Protein AF-A0A162CKI6-F1 (afdb_monomer_lite)

Secondary structure (DSSP, 8-state):
----S-HHHHHHHHHHHHHHHHHHHHHHHHHHTT-GGGTTS-HHHHHHHHHHHHHHHHHHHHHHHHHHSS----

Sequence (74 aa):
MRFDFTKEEFNELVAAAKEAGIRWKKARTLWKVGHHAYLKHNEQELEENIERYKQTEKMLIDRYKTVTGNDWHR

pLDDT: mean 89.92, std 8.69, range [52.03, 96.94]

Radius of gyration: 15.52 Å; chains: 1; bounding box: 36×18×37 Å

Structure (mmCIF, N/CA/C/O backbone):
data_AF-A0A162CKI6-F1
#
_entry.id   AF-A0A162CKI6-F1
#
loop_
_atom_site.group_PDB
_atom_site.id
_atom_site.type_symbol
_atom_site.label_atom_id
_atom_site.label_alt_id
_atom_site.label_comp_id
_atom_site.label_asym_id
_atom_site.label_entity_id
_atom_site.label_seq_id
_atom_site.pdbx_PDB_ins_code
_atom_site.Cartn_x
_atom_site.Cartn_y
_atom_site.Cartn_z
_atom_site.occupancy
_ato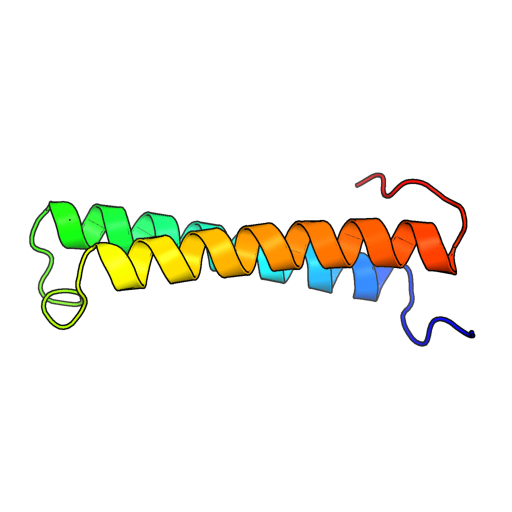m_site.B_iso_or_equiv
_atom_site.auth_seq_id
_atom_site.auth_comp_id
_atom_site.auth_asym_id
_atom_site.auth_atom_id
_atom_site.pdbx_PDB_model_num
ATOM 1 N N . MET A 1 1 ? 19.835 -3.614 -17.190 1.00 52.03 1 MET A N 1
ATOM 2 C CA . MET A 1 1 ? 18.682 -4.268 -16.534 1.00 52.03 1 MET A CA 1
ATOM 3 C C . MET A 1 1 ? 17.502 -4.088 -17.478 1.00 52.03 1 MET A C 1
ATOM 5 O O . MET A 1 1 ? 17.189 -2.942 -17.766 1.00 52.03 1 MET A O 1
ATOM 9 N N . ARG A 1 2 ? 16.947 -5.156 -18.069 1.00 56.12 2 ARG A N 1
ATOM 10 C CA . ARG A 1 2 ? 15.702 -5.034 -18.849 1.00 56.12 2 ARG A CA 1
ATOM 11 C C . ARG A 1 2 ? 14.562 -4.836 -17.852 1.00 56.12 2 ARG A C 1
ATOM 13 O O . ARG A 1 2 ? 14.558 -5.475 -16.806 1.00 56.12 2 ARG A O 1
ATOM 20 N N . PHE A 1 3 ? 13.685 -3.879 -18.122 1.00 66.19 3 PHE A N 1
ATOM 21 C CA . PHE A 1 3 ? 12.440 -3.755 -17.380 1.00 66.19 3 PHE A CA 1
ATOM 22 C C . PHE A 1 3 ? 11.488 -4.796 -17.941 1.00 66.19 3 PHE A C 1
ATOM 24 O O . PHE A 1 3 ? 11.211 -4.764 -19.136 1.00 66.19 3 PHE A O 1
ATOM 31 N N . ASP A 1 4 ? 11.038 -5.721 -17.102 1.00 72.94 4 ASP A N 1
ATOM 32 C CA . ASP A 1 4 ? 10.149 -6.800 -17.542 1.00 72.94 4 ASP A CA 1
ATOM 33 C C . ASP A 1 4 ? 8.683 -6.350 -17.652 1.00 72.94 4 ASP A C 1
ATOM 35 O O . ASP A 1 4 ? 7.850 -7.114 -18.122 1.00 72.94 4 ASP A O 1
ATOM 39 N N . PHE A 1 5 ? 8.377 -5.111 -17.253 1.00 79.12 5 PHE A N 1
ATOM 40 C CA . PHE A 1 5 ? 7.038 -4.531 -17.317 1.00 79.12 5 PHE A CA 1
ATOM 41 C C . PHE A 1 5 ? 6.929 -3.499 -18.438 1.00 79.12 5 PHE A C 1
ATOM 43 O O . PHE A 1 5 ? 7.810 -2.653 -18.627 1.00 79.12 5 PHE A O 1
ATOM 50 N N . THR A 1 6 ? 5.802 -3.529 -19.139 1.00 85.88 6 THR A N 1
ATOM 51 C CA . THR A 1 6 ? 5.328 -2.444 -20.000 1.00 85.88 6 THR A CA 1
ATOM 52 C C . THR A 1 6 ? 5.005 -1.192 -19.176 1.00 85.88 6 THR A C 1
ATOM 54 O O . THR A 1 6 ? 4.886 -1.230 -17.947 1.00 85.88 6 THR A O 1
ATOM 57 N N . LYS A 1 7 ? 4.856 -0.042 -19.847 1.00 84.88 7 LYS A N 1
ATOM 58 C CA . LYS A 1 7 ? 4.451 1.206 -19.180 1.00 84.88 7 LYS A CA 1
ATOM 59 C C . LYS A 1 7 ? 3.058 1.060 -18.557 1.00 84.88 7 LYS A C 1
ATOM 61 O O . LYS A 1 7 ? 2.811 1.588 -17.476 1.00 84.88 7 LYS A O 1
ATOM 66 N N . GLU A 1 8 ? 2.171 0.340 -19.231 1.00 88.50 8 GLU A N 1
ATOM 67 C CA . GLU A 1 8 ? 0.803 0.047 -18.817 1.00 88.50 8 GLU A CA 1
ATOM 68 C C . GLU A 1 8 ? 0.784 -0.780 -17.528 1.00 88.50 8 GLU A C 1
ATOM 70 O O . GLU A 1 8 ? 0.207 -0.336 -16.537 1.00 88.50 8 GLU A O 1
ATOM 75 N N . GLU A 1 9 ? 1.506 -1.902 -17.489 1.00 89.06 9 GLU A N 1
ATOM 76 C CA . GLU A 1 9 ? 1.640 -2.722 -16.275 1.00 89.06 9 GLU A CA 1
ATOM 77 C C . GLU A 1 9 ? 2.262 -1.919 -15.125 1.00 89.06 9 GLU A C 1
ATOM 79 O O . GLU A 1 9 ? 1.861 -2.042 -13.967 1.00 89.06 9 GLU A O 1
ATOM 84 N N . PHE A 1 10 ? 3.207 -1.025 -15.428 1.00 89.88 10 PHE A N 1
ATOM 85 C CA . PHE A 1 10 ? 3.782 -0.150 -14.414 1.00 89.88 10 PHE A CA 1
ATOM 86 C C . PHE A 1 10 ? 2.766 0.840 -13.830 1.00 89.88 10 PHE A C 1
ATOM 88 O O . PHE A 1 10 ? 2.716 1.058 -12.616 1.00 89.88 10 PHE A O 1
ATOM 95 N N . ASN A 1 11 ? 1.932 1.430 -14.686 1.00 90.75 11 ASN A N 1
ATOM 96 C CA . ASN A 1 11 ? 0.856 2.318 -14.261 1.00 90.75 11 ASN A CA 1
ATOM 97 C C . ASN A 1 11 ? -0.160 1.590 -13.376 1.00 90.75 11 ASN A C 1
ATOM 99 O O . ASN A 1 11 ? -0.623 2.167 -12.390 1.00 90.75 11 ASN A O 1
ATOM 103 N N . GLU A 1 12 ? -0.471 0.331 -13.688 1.00 93.00 12 GLU A N 1
ATOM 104 C CA . GLU A 1 12 ? -1.335 -0.514 -12.862 1.00 93.00 12 GLU A CA 1
ATOM 105 C C . GLU A 1 12 ? -0.723 -0.779 -11.482 1.00 93.00 12 GLU A C 1
ATOM 107 O O . GLU A 1 12 ? -1.415 -0.636 -10.472 1.00 93.00 12 GLU A O 1
ATOM 112 N N . LEU A 1 13 ? 0.582 -1.065 -11.404 1.00 92.31 13 LEU A N 1
ATOM 113 C CA . LEU A 1 13 ? 1.284 -1.261 -10.130 1.00 92.31 13 LEU A CA 1
ATOM 114 C C . LEU A 1 13 ? 1.244 -0.005 -9.248 1.00 92.31 13 LEU A C 1
ATOM 116 O O . LEU A 1 13 ? 0.926 -0.086 -8.057 1.00 92.31 13 LEU A O 1
ATOM 120 N N . VAL A 1 14 ? 1.534 1.167 -9.824 1.00 92.88 14 VAL A N 1
ATOM 121 C CA . VAL A 1 14 ? 1.486 2.445 -9.093 1.00 92.88 14 VAL A CA 1
ATOM 122 C C . VAL A 1 14 ? 0.056 2.754 -8.639 1.00 92.88 14 VAL A C 1
ATOM 124 O O . VAL A 1 14 ? -0.162 3.151 -7.490 1.00 92.88 14 VAL A O 1
ATOM 127 N N . ALA A 1 15 ? -0.939 2.529 -9.503 1.00 94.06 15 ALA A N 1
ATOM 128 C CA . ALA A 1 15 ? -2.345 2.719 -9.162 1.00 94.06 15 ALA A CA 1
ATOM 129 C C . ALA A 1 15 ? -2.792 1.787 -8.024 1.00 94.06 15 ALA A C 1
ATOM 131 O O . ALA A 1 15 ? -3.422 2.254 -7.074 1.00 94.06 15 ALA A O 1
ATOM 132 N N . ALA A 1 16 ? -2.410 0.510 -8.066 1.00 95.75 16 ALA A N 1
ATOM 133 C CA . ALA A 1 16 ? -2.733 -0.468 -7.033 1.00 95.75 16 ALA A CA 1
ATOM 134 C C . ALA A 1 16 ? -2.119 -0.102 -5.670 1.00 95.75 16 ALA A C 1
ATOM 136 O O . ALA A 1 16 ? -2.810 -0.164 -4.649 1.00 95.75 16 ALA A O 1
ATOM 137 N N . ALA A 1 17 ? -0.856 0.342 -5.639 1.00 94.69 17 ALA A N 1
ATOM 138 C CA . ALA A 1 17 ? -0.207 0.806 -4.409 1.00 94.69 17 ALA A CA 1
ATOM 139 C C . ALA A 1 17 ? -0.950 2.009 -3.801 1.00 94.69 17 ALA A C 1
ATOM 141 O O . ALA A 1 17 ? -1.251 2.028 -2.602 1.00 94.69 17 ALA A O 1
ATOM 142 N N . LYS A 1 18 ? -1.327 2.979 -4.641 1.00 94.94 18 LYS A N 1
ATOM 143 C CA . LYS A 1 18 ? -2.115 4.143 -4.225 1.00 94.94 18 LYS A CA 1
ATOM 144 C C . LYS A 1 18 ? -3.495 3.747 -3.695 1.00 94.94 18 LYS A C 1
ATOM 146 O O . LYS A 1 18 ? -3.907 4.226 -2.636 1.00 94.94 18 LYS A O 1
ATOM 151 N N . GLU A 1 19 ? -4.210 2.868 -4.395 1.00 96.19 19 GLU A N 1
ATOM 152 C CA . GLU A 1 19 ? -5.516 2.364 -3.958 1.00 96.19 19 GLU A CA 1
ATOM 153 C C . GLU A 1 19 ? -5.438 1.639 -2.615 1.00 96.19 19 GLU A C 1
ATOM 155 O O . GLU A 1 19 ? -6.271 1.879 -1.739 1.00 96.19 19 GLU A O 1
ATOM 160 N N . ALA A 1 20 ? -4.427 0.791 -2.422 1.00 95.25 20 ALA A N 1
ATOM 161 C CA . ALA A 1 20 ? -4.203 0.107 -1.156 1.00 95.25 20 ALA A CA 1
ATOM 162 C C . ALA A 1 20 ? -3.979 1.111 -0.013 1.00 95.25 20 ALA A C 1
ATOM 164 O O . ALA A 1 20 ? -4.634 1.013 1.027 1.00 95.25 20 ALA A O 1
ATOM 165 N N . GLY A 1 21 ? -3.156 2.144 -0.229 1.00 94.94 21 GLY A N 1
ATOM 166 C CA . GLY A 1 21 ? -2.976 3.233 0.735 1.00 94.94 21 GLY A CA 1
ATOM 167 C C . GLY A 1 21 ? -4.283 3.964 1.078 1.00 94.94 21 GLY A C 1
ATOM 168 O O . GLY A 1 21 ? -4.544 4.261 2.245 1.00 94.94 21 GLY A O 1
ATOM 169 N N . ILE A 1 22 ? -5.155 4.215 0.093 1.00 95.44 22 ILE A N 1
ATOM 170 C CA . ILE A 1 22 ? -6.481 4.823 0.319 1.00 95.44 22 ILE A CA 1
ATOM 171 C C . ILE A 1 22 ? -7.383 3.900 1.152 1.00 95.44 22 ILE A C 1
ATOM 173 O O . ILE A 1 22 ? -8.065 4.373 2.066 1.00 95.44 22 ILE A O 1
ATOM 177 N N . ARG A 1 23 ? -7.381 2.589 0.881 1.00 95.31 23 ARG A N 1
ATOM 178 C CA . ARG A 1 23 ? -8.175 1.611 1.645 1.00 95.31 23 ARG A CA 1
ATOM 179 C C . ARG A 1 23 ? -7.766 1.590 3.118 1.00 95.31 23 ARG A C 1
ATOM 181 O O . ARG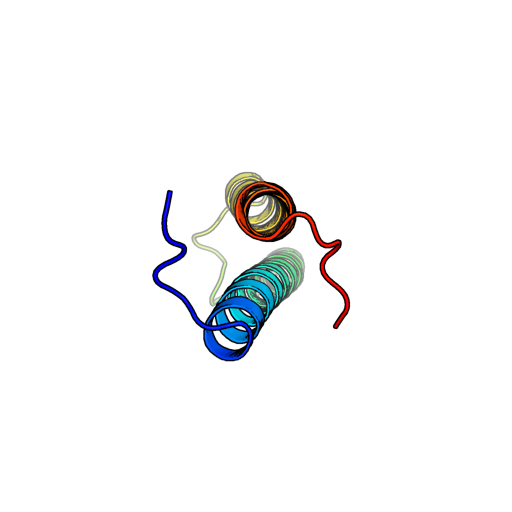 A 1 23 ? -8.645 1.607 3.978 1.00 95.31 23 ARG A O 1
ATOM 188 N N . TRP A 1 24 ? -6.469 1.654 3.418 1.00 95.00 24 TRP A N 1
ATOM 189 C CA . TRP A 1 24 ? -5.987 1.731 4.802 1.00 95.00 24 TRP A CA 1
ATOM 190 C C . TRP A 1 24 ? -6.302 3.067 5.480 1.00 95.00 24 TRP A C 1
ATOM 192 O O . TRP A 1 24 ? -6.692 3.077 6.646 1.00 95.00 24 TRP A O 1
ATOM 202 N N . LYS A 1 25 ? -6.271 4.190 4.749 1.00 95.06 25 LYS A N 1
ATOM 203 C CA . LYS A 1 25 ? -6.776 5.476 5.271 1.00 95.06 25 LYS A CA 1
ATOM 204 C C . LYS A 1 25 ? -8.254 5.388 5.654 1.00 95.06 25 LYS A C 1
ATOM 206 O O . LYS A 1 25 ? -8.636 5.858 6.723 1.00 95.06 25 LYS A O 1
ATOM 211 N N . LYS A 1 26 ? -9.079 4.745 4.818 1.00 94.50 26 LYS A N 1
ATOM 212 C CA . LYS A 1 26 ? -10.497 4.497 5.119 1.00 94.50 26 LYS A CA 1
ATOM 213 C C . LYS A 1 26 ? -10.658 3.595 6.345 1.00 94.50 26 LYS A C 1
ATOM 215 O O . LYS A 1 26 ? -11.473 3.911 7.208 1.00 94.50 26 LYS A O 1
ATOM 220 N N . ALA A 1 27 ? -9.869 2.526 6.450 1.00 93.69 27 ALA A N 1
ATOM 221 C CA . ALA A 1 27 ? -9.854 1.650 7.621 1.00 93.69 27 ALA A CA 1
ATOM 222 C C . ALA A 1 27 ? -9.525 2.424 8.908 1.00 93.69 27 ALA A C 1
ATOM 224 O O . ALA A 1 27 ? -10.255 2.303 9.887 1.00 93.69 27 ALA A O 1
ATOM 225 N N . ARG A 1 28 ? -8.512 3.304 8.884 1.00 95.19 28 ARG A N 1
ATOM 226 C CA . ARG A 1 28 ? -8.173 4.196 10.007 1.00 95.19 28 ARG A CA 1
ATOM 227 C C . ARG A 1 28 ? -9.328 5.116 10.390 1.00 95.19 28 ARG A C 1
ATOM 229 O O . ARG A 1 28 ? -9.630 5.250 11.570 1.00 95.19 28 ARG A O 1
ATOM 236 N N . THR A 1 29 ? -10.004 5.729 9.419 1.00 94.56 29 THR A N 1
ATOM 237 C CA . THR A 1 29 ? -11.186 6.563 9.696 1.00 94.56 29 THR A CA 1
ATOM 238 C C . THR A 1 29 ? -12.312 5.75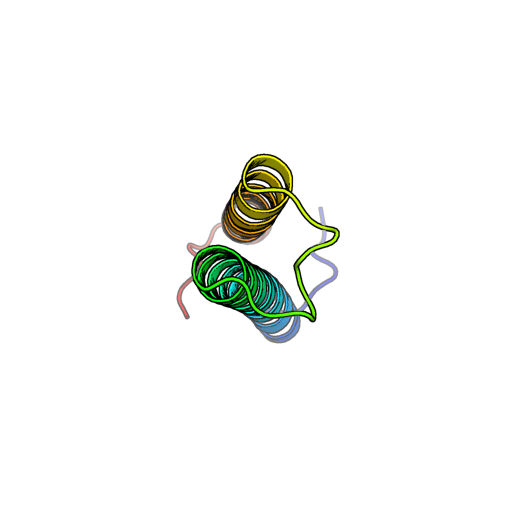6 10.343 1.00 94.56 29 THR A C 1
ATOM 240 O O . THR A 1 29 ? -12.908 6.217 11.312 1.00 94.56 29 THR A O 1
ATOM 243 N N . LEU A 1 30 ? -12.581 4.545 9.848 1.00 93.88 30 LEU A N 1
ATOM 244 C CA . LEU A 1 30 ? -13.609 3.661 10.402 1.00 93.88 30 LEU A CA 1
ATOM 245 C C . LEU A 1 30 ? -13.243 3.156 11.805 1.00 93.88 30 LEU A C 1
ATOM 247 O O . LEU A 1 30 ? -14.107 3.073 12.674 1.00 93.88 30 LEU A O 1
ATOM 251 N N . TRP A 1 31 ? -11.965 2.882 12.054 1.00 94.81 31 TRP A N 1
ATOM 252 C CA . TRP A 1 31 ? -11.453 2.556 13.381 1.00 94.81 31 TRP A CA 1
ATOM 253 C C . TRP A 1 31 ? -11.672 3.704 14.377 1.00 94.81 31 TRP A C 1
ATOM 255 O O . TRP A 1 31 ? -12.201 3.469 15.460 1.00 94.81 31 TRP A O 1
ATOM 265 N N . LYS A 1 32 ? -11.375 4.956 13.990 1.00 92.94 32 LYS A N 1
ATOM 266 C CA . LYS A 1 32 ? -11.551 6.143 14.857 1.00 92.94 32 LYS A CA 1
ATOM 267 C C . LYS A 1 32 ? -12.995 6.377 15.301 1.00 92.94 32 LYS A C 1
ATOM 269 O O . LYS A 1 32 ? -13.211 6.948 16.363 1.00 92.94 32 LYS A O 1
ATOM 274 N N . VAL A 1 33 ? -13.975 5.938 14.510 1.00 94.56 33 VAL A N 1
ATOM 275 C CA . VAL A 1 33 ? -15.405 6.018 14.861 1.00 94.56 33 VAL A CA 1
ATOM 276 C C . VAL A 1 33 ? -15.931 4.744 15.537 1.00 94.56 33 VAL A C 1
ATOM 278 O O . VAL A 1 33 ? -17.137 4.592 15.700 1.00 94.56 33 VAL A O 1
ATOM 281 N N . GLY A 1 34 ? -15.050 3.812 15.918 1.00 91.38 34 GLY A N 1
ATOM 282 C CA . GLY A 1 34 ? -15.418 2.589 16.636 1.00 91.38 34 GLY A CA 1
ATOM 283 C C . GLY A 1 34 ? -16.129 1.538 15.779 1.00 91.38 34 GLY A C 1
ATOM 284 O O . GLY A 1 34 ? -16.904 0.737 16.299 1.00 91.38 34 GLY A O 1
ATOM 285 N N . HIS A 1 35 ? -15.907 1.519 14.460 1.00 93.75 35 HIS A N 1
ATOM 286 C CA . HIS A 1 35 ? -16.583 0.571 13.577 1.00 93.75 35 HIS A CA 1
ATOM 287 C C . HIS A 1 35 ? -16.159 -0.881 13.872 1.00 93.75 35 HIS A C 1
ATOM 289 O O . HIS A 1 35 ? -14.978 -1.224 13.789 1.00 93.75 35 HIS A O 1
ATOM 295 N N . HIS A 1 36 ? -17.137 -1.760 14.126 1.00 89.81 36 HIS A N 1
ATOM 296 C CA . HIS A 1 36 ? -16.944 -3.154 14.568 1.00 89.81 36 HIS A CA 1
ATOM 297 C C . HIS A 1 36 ? -15.939 -3.965 13.728 1.00 89.81 36 HIS A C 1
ATOM 299 O O . HIS A 1 36 ? -15.161 -4.746 14.273 1.00 89.81 36 HIS A O 1
ATOM 305 N N . ALA A 1 37 ? -15.909 -3.749 12.409 1.00 87.94 37 ALA A N 1
ATOM 306 C CA . ALA A 1 37 ? -14.984 -4.428 11.497 1.00 87.94 37 ALA A CA 1
ATOM 307 C C . ALA A 1 37 ? -13.493 -4.205 11.825 1.00 87.94 37 ALA A C 1
ATOM 309 O O . ALA A 1 37 ? -12.672 -5.053 11.479 1.00 87.94 37 ALA A O 1
ATOM 310 N N . TYR A 1 38 ? -13.147 -3.103 12.503 1.00 88.75 38 TYR A N 1
ATOM 311 C CA . TYR A 1 38 ? -11.761 -2.695 12.735 1.00 88.75 38 TYR A CA 1
ATOM 312 C C . TYR A 1 38 ? -11.329 -2.729 14.201 1.00 88.75 38 TYR A C 1
ATOM 314 O O . TYR A 1 38 ? -10.172 -2.450 14.478 1.00 88.75 38 TYR A O 1
ATOM 322 N N . LEU A 1 39 ? -12.190 -3.139 15.137 1.00 85.50 39 LEU A N 1
ATOM 323 C CA . LEU A 1 39 ? -11.881 -3.147 16.581 1.00 85.50 39 LEU A CA 1
ATOM 324 C C . LEU A 1 39 ? -10.685 -4.032 16.977 1.00 85.50 39 LEU A C 1
ATOM 326 O O . LEU A 1 39 ? -10.136 -3.881 18.060 1.00 85.50 39 LEU A O 1
ATOM 330 N N . LYS A 1 40 ? -10.300 -4.962 16.100 1.00 88.81 40 LYS A N 1
ATOM 331 C CA . LYS A 1 40 ? -9.153 -5.870 16.256 1.00 88.81 40 LYS A CA 1
ATOM 332 C C . LYS A 1 40 ? -7.820 -5.268 15.793 1.00 88.81 40 LYS A C 1
ATOM 334 O O . LYS A 1 40 ? -6.782 -5.853 16.071 1.00 88.81 40 LYS A O 1
ATOM 339 N N . HIS A 1 41 ? -7.852 -4.123 15.114 1.00 90.75 41 HIS A N 1
ATOM 340 C CA . HIS A 1 41 ? -6.661 -3.355 14.758 1.00 90.75 41 HIS A CA 1
ATOM 341 C C . HIS A 1 41 ? -6.372 -2.286 15.814 1.00 90.75 41 HIS A C 1
ATOM 343 O O . HIS A 1 41 ? -7.253 -1.884 16.579 1.00 90.75 41 HIS A O 1
ATOM 349 N N . ASN A 1 42 ? -5.145 -1.773 15.808 1.00 92.69 42 ASN A N 1
ATOM 350 C CA . ASN A 1 42 ? -4.759 -0.589 16.575 1.00 92.69 42 ASN A CA 1
ATOM 351 C C . ASN A 1 42 ? -4.331 0.561 15.644 1.00 92.69 42 ASN A C 1
ATOM 353 O O . ASN A 1 42 ? -4.063 0.351 14.461 1.00 92.69 42 ASN A O 1
ATOM 357 N N . GLU A 1 43 ? -4.285 1.789 16.172 1.00 91.88 43 GLU A N 1
ATOM 358 C CA . GLU A 1 43 ? -3.963 2.980 15.369 1.00 91.88 43 GLU A CA 1
ATOM 359 C C . GLU A 1 43 ? -2.578 2.899 14.723 1.00 91.88 43 GLU A C 1
ATOM 361 O O . GLU A 1 43 ? -2.428 3.275 13.561 1.00 91.88 43 GLU A O 1
ATOM 366 N N . GLN A 1 44 ? -1.589 2.377 15.452 1.00 94.69 44 GLN A N 1
ATOM 367 C CA . GLN A 1 44 ? -0.214 2.272 14.975 1.00 94.69 44 GLN A CA 1
ATOM 368 C C . GLN A 1 44 ? -0.115 1.340 13.762 1.00 94.69 44 GLN A C 1
ATOM 370 O O . GLN A 1 44 ? 0.441 1.733 12.743 1.00 94.69 44 GLN A O 1
ATOM 375 N N . GLU A 1 45 ? -0.713 0.150 13.826 1.00 94.88 45 GLU A N 1
ATOM 376 C CA . GLU A 1 45 ? -0.754 -0.810 12.716 1.00 94.88 45 GLU A CA 1
ATOM 377 C C . GLU A 1 45 ? -1.393 -0.195 11.459 1.00 94.88 45 GLU A C 1
ATOM 379 O O . GLU A 1 45 ? -0.921 -0.381 10.334 1.00 94.88 45 GLU A O 1
ATOM 384 N N . LEU A 1 46 ? -2.480 0.561 11.635 1.00 93.94 46 LEU A N 1
ATOM 385 C CA . LEU A 1 46 ? -3.167 1.227 10.531 1.00 93.94 46 LEU A CA 1
ATOM 386 C C . LEU A 1 46 ? -2.284 2.316 9.910 1.00 93.94 46 LEU A C 1
ATOM 388 O O . LEU A 1 46 ? -2.237 2.426 8.685 1.00 93.94 46 LEU A O 1
ATOM 392 N N . GLU A 1 47 ? -1.561 3.083 10.727 1.00 95.38 47 GLU A N 1
ATOM 393 C CA . GLU A 1 47 ? -0.632 4.108 10.246 1.00 95.38 47 GLU A CA 1
ATOM 394 C C . GLU A 1 47 ? 0.583 3.501 9.533 1.00 95.38 47 GLU A C 1
ATOM 396 O O . GLU A 1 47 ? 0.946 3.946 8.443 1.00 95.38 47 GLU A O 1
ATOM 401 N N . GLU A 1 48 ? 1.156 2.428 10.080 1.00 96.62 48 GLU A N 1
ATO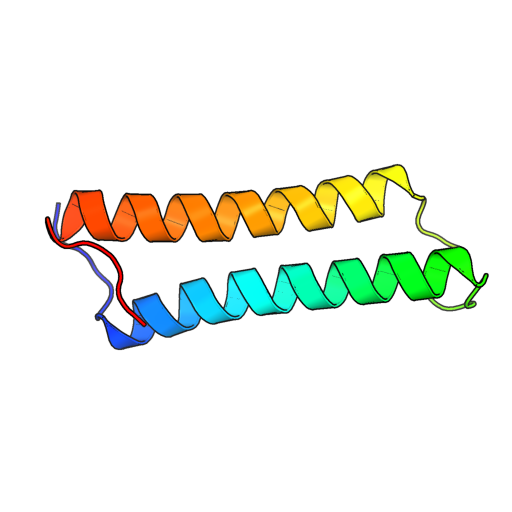M 402 C CA . GLU A 1 48 ? 2.255 1.680 9.464 1.00 96.62 48 GLU A CA 1
ATOM 403 C C . GLU A 1 48 ? 1.860 1.126 8.090 1.00 96.62 48 GLU A C 1
ATOM 405 O O . GLU A 1 48 ? 2.636 1.214 7.135 1.00 96.62 48 GLU A O 1
ATOM 410 N N . ASN A 1 49 ? 0.639 0.602 7.949 1.00 95.06 49 ASN A N 1
ATOM 411 C CA . ASN A 1 49 ? 0.131 0.139 6.659 1.00 95.06 49 ASN A CA 1
ATOM 412 C C . ASN A 1 49 ? -0.038 1.291 5.659 1.00 95.06 49 ASN A C 1
ATOM 414 O O . ASN A 1 49 ? 0.336 1.147 4.493 1.00 95.06 49 ASN A O 1
ATOM 418 N N . ILE A 1 50 ? -0.558 2.445 6.090 1.00 95.81 50 ILE A N 1
ATOM 419 C CA . ILE A 1 50 ? -0.682 3.631 5.227 1.00 95.81 50 ILE A CA 1
ATOM 420 C C . ILE A 1 50 ? 0.696 4.071 4.719 1.00 95.81 50 ILE A C 1
ATOM 422 O O . ILE A 1 50 ? 0.868 4.290 3.515 1.00 95.81 50 ILE A O 1
ATOM 426 N N . GLU A 1 51 ? 1.676 4.183 5.615 1.00 96.94 51 GLU A N 1
ATOM 427 C CA . GLU A 1 51 ? 3.024 4.630 5.268 1.00 96.94 51 GLU A CA 1
ATOM 428 C C . GLU A 1 51 ? 3.743 3.607 4.375 1.00 96.94 51 GLU A C 1
ATOM 430 O O . GLU A 1 51 ? 4.370 3.990 3.387 1.00 96.94 51 GLU A O 1
ATOM 435 N N . ARG A 1 52 ? 3.562 2.302 4.615 1.00 96.81 52 ARG A N 1
ATOM 436 C CA . ARG A 1 52 ? 4.114 1.231 3.769 1.00 96.81 52 ARG A CA 1
ATOM 437 C C . ARG A 1 52 ? 3.678 1.355 2.309 1.00 96.81 52 ARG A C 1
ATOM 439 O O . ARG A 1 52 ? 4.510 1.259 1.404 1.00 96.81 52 ARG A O 1
ATOM 446 N N . TYR A 1 53 ? 2.390 1.580 2.049 1.00 96.44 53 TYR A N 1
ATOM 447 C CA . TYR A 1 53 ? 1.899 1.705 0.671 1.00 96.44 53 TYR A CA 1
ATOM 448 C C . TYR A 1 53 ? 2.317 3.020 0.010 1.00 96.44 53 TYR A C 1
ATOM 450 O O . TYR A 1 53 ? 2.611 3.031 -1.183 1.00 96.44 53 TYR A O 1
ATOM 458 N N . LYS A 1 54 ? 2.445 4.103 0.782 1.00 95.25 54 LYS A N 1
ATOM 459 C CA . LYS A 1 54 ? 3.016 5.368 0.299 1.00 95.25 54 LYS A CA 1
ATOM 460 C C . LYS A 1 54 ? 4.490 5.213 -0.098 1.00 95.25 54 LYS A C 1
ATOM 462 O O . LYS A 1 54 ? 4.911 5.718 -1.136 1.00 95.25 54 LYS A O 1
ATOM 467 N N . GLN A 1 55 ? 5.273 4.484 0.695 1.00 96.31 55 GLN A N 1
ATOM 468 C CA . GLN A 1 55 ? 6.662 4.156 0.363 1.00 96.31 55 GLN A CA 1
ATOM 469 C C . GLN A 1 55 ? 6.750 3.233 -0.854 1.00 96.31 55 GLN A C 1
ATOM 471 O O . GLN A 1 55 ? 7.625 3.420 -1.693 1.00 96.31 55 GLN A O 1
ATOM 476 N N . THR A 1 56 ? 5.816 2.290 -0.989 1.00 95.00 56 THR A N 1
ATOM 477 C CA . THR A 1 56 ? 5.721 1.408 -2.161 1.00 95.00 56 THR A CA 1
ATOM 478 C C . THR A 1 56 ? 5.433 2.205 -3.436 1.00 95.00 56 THR A C 1
ATOM 480 O O . THR A 1 56 ? 6.119 2.010 -4.435 1.00 95.00 56 THR A O 1
ATOM 483 N N . GLU A 1 57 ? 4.482 3.146 -3.400 1.00 94.81 57 GLU A N 1
ATOM 484 C CA . GLU A 1 57 ? 4.193 4.062 -4.517 1.00 94.81 57 GLU A CA 1
ATOM 485 C C . GLU A 1 57 ? 5.454 4.835 -4.934 1.00 94.81 57 GLU A C 1
ATOM 487 O O . GLU A 1 57 ? 5.814 4.854 -6.111 1.00 94.81 57 GLU A O 1
ATOM 492 N N . LYS A 1 58 ? 6.179 5.405 -3.963 1.00 94.69 58 LYS A N 1
ATOM 493 C CA . LYS A 1 58 ? 7.427 6.133 -4.224 1.00 94.69 58 LYS A CA 1
ATOM 494 C C . LYS A 1 58 ? 8.516 5.232 -4.811 1.00 94.69 58 LYS A C 1
ATOM 496 O O . LYS A 1 58 ? 9.130 5.593 -5.809 1.00 94.69 58 LYS A O 1
ATOM 501 N N . MET A 1 59 ? 8.730 4.055 -4.222 1.00 94.50 59 MET A N 1
ATOM 502 C CA . MET A 1 59 ? 9.713 3.077 -4.693 1.00 94.50 59 MET A CA 1
ATOM 503 C C . MET A 1 59 ? 9.447 2.682 -6.147 1.00 94.50 59 MET A C 1
ATOM 505 O O . MET A 1 59 ? 10.386 2.569 -6.932 1.00 94.50 59 MET A O 1
ATOM 509 N N . LEU A 1 60 ? 8.178 2.488 -6.518 1.00 92.69 60 LEU A N 1
ATOM 510 C CA . LEU A 1 60 ? 7.794 2.206 -7.895 1.00 92.69 60 LEU A CA 1
ATOM 511 C C . LEU A 1 60 ? 8.164 3.388 -8.810 1.00 92.69 60 LEU A C 1
ATOM 513 O O . LEU A 1 60 ? 8.896 3.205 -9.781 1.00 92.69 60 LEU A O 1
ATOM 517 N N . ILE A 1 61 ? 7.757 4.611 -8.481 1.00 92.25 61 ILE A N 1
ATOM 518 C CA . ILE A 1 61 ? 8.095 5.798 -9.285 1.00 92.25 61 ILE A CA 1
ATOM 519 C C . ILE A 1 61 ? 9.618 5.943 -9.476 1.00 92.25 61 ILE A C 1
ATOM 521 O O . ILE A 1 61 ? 10.093 6.104 -10.605 1.00 92.25 61 ILE A O 1
ATOM 525 N N . ASP A 1 62 ? 10.396 5.800 -8.401 1.00 92.50 62 ASP A N 1
ATOM 526 C CA . ASP A 1 62 ? 11.861 5.880 -8.441 1.00 92.50 62 ASP A CA 1
ATOM 527 C C . ASP A 1 62 ? 12.464 4.759 -9.308 1.00 92.50 62 ASP A C 1
ATOM 529 O O . ASP A 1 62 ? 13.418 4.966 -10.069 1.00 92.50 62 ASP A O 1
ATOM 533 N N . ARG A 1 63 ? 11.880 3.557 -9.247 1.00 89.44 63 ARG A N 1
ATOM 534 C CA . ARG A 1 63 ? 12.291 2.407 -10.054 1.00 89.44 63 ARG A CA 1
ATOM 535 C C . ARG A 1 63 ? 12.016 2.626 -11.541 1.00 89.44 63 ARG A C 1
ATOM 537 O O . ARG A 1 63 ? 12.887 2.305 -12.349 1.00 89.44 63 ARG A O 1
ATOM 544 N N . TYR A 1 64 ? 10.868 3.197 -11.904 1.00 89.12 64 TYR A N 1
ATOM 545 C CA . TYR A 1 64 ? 10.556 3.553 -13.292 1.00 89.12 64 TYR A CA 1
ATOM 546 C C . TYR A 1 64 ? 11.586 4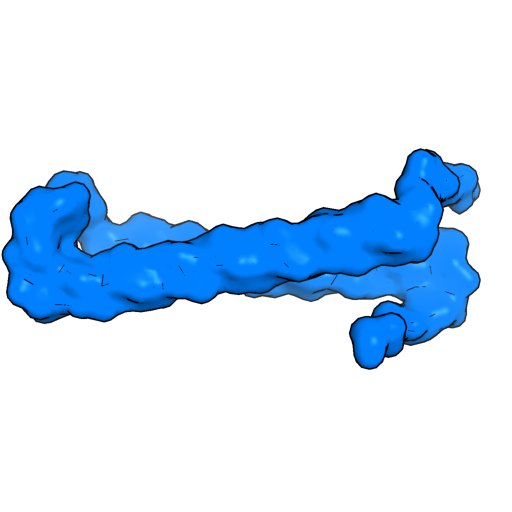.529 -13.856 1.00 89.12 64 TYR A C 1
ATOM 548 O O . TYR A 1 64 ? 12.139 4.287 -14.931 1.00 89.12 64 TYR A O 1
ATOM 556 N N . LYS A 1 65 ? 11.917 5.577 -13.094 1.00 89.88 65 LYS A N 1
ATOM 557 C CA . LYS A 1 65 ? 12.947 6.547 -13.478 1.00 89.88 65 LYS A CA 1
ATOM 558 C C . LYS A 1 65 ? 14.316 5.900 -13.644 1.00 89.88 65 LYS A C 1
ATOM 560 O O . LYS A 1 65 ? 14.996 6.142 -14.635 1.00 89.88 65 LYS A O 1
ATOM 565 N N . THR A 1 66 ? 14.695 5.030 -12.711 1.00 89.31 66 THR A N 1
ATOM 566 C CA . THR A 1 66 ? 15.989 4.333 -12.743 1.00 89.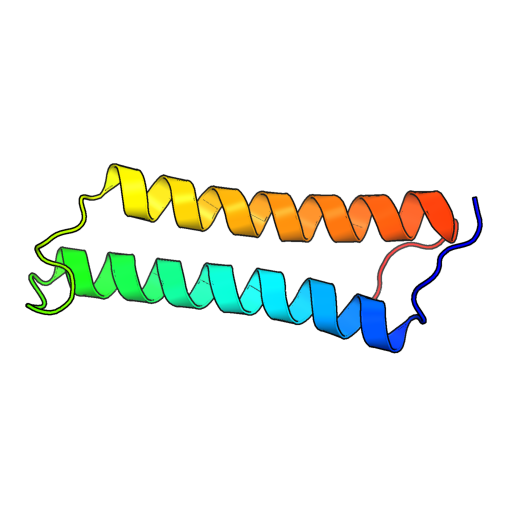31 66 THR A CA 1
ATOM 567 C C . THR A 1 66 ? 16.134 3.435 -13.971 1.00 89.31 66 THR A C 1
ATOM 569 O O . THR A 1 66 ? 17.229 3.320 -14.515 1.00 89.31 66 THR A O 1
ATOM 572 N N . VAL A 1 67 ? 15.055 2.777 -14.407 1.00 86.06 67 VAL A N 1
ATOM 573 C CA . VAL A 1 67 ? 15.138 1.812 -15.512 1.00 86.06 67 VAL A CA 1
ATOM 574 C C . VAL A 1 67 ? 14.875 2.442 -16.879 1.00 86.06 67 VAL A C 1
ATOM 576 O O . VAL A 1 67 ? 15.506 2.044 -17.855 1.00 86.06 67 VAL A O 1
ATOM 579 N N . THR A 1 68 ? 13.977 3.423 -16.967 1.00 85.12 68 THR A N 1
ATOM 580 C CA . THR A 1 68 ? 13.609 4.050 -18.248 1.00 85.12 68 THR A CA 1
ATOM 581 C C . THR A 1 68 ? 14.368 5.343 -18.536 1.00 85.12 68 THR A C 1
ATOM 583 O O . THR A 1 68 ? 14.377 5.793 -19.677 1.00 85.12 68 THR A O 1
ATOM 586 N N . GLY A 1 69 ? 14.976 5.962 -17.517 1.00 86.38 69 GLY A N 1
ATOM 587 C CA . GLY A 1 69 ? 15.566 7.300 -17.603 1.00 86.38 69 GLY A CA 1
ATOM 588 C C . GLY A 1 69 ? 14.540 8.439 -17.653 1.00 86.38 69 GLY A C 1
ATOM 589 O O . GLY A 1 69 ? 14.938 9.600 -17.655 1.00 86.38 69 GLY A O 1
ATOM 590 N N . ASN A 1 70 ? 13.240 8.127 -17.667 1.00 86.00 70 ASN A N 1
ATOM 591 C CA . ASN A 1 70 ? 12.158 9.101 -17.779 1.00 86.00 70 ASN A CA 1
ATOM 592 C C . ASN A 1 70 ? 11.458 9.310 -16.437 1.00 86.00 70 ASN A C 1
ATOM 594 O O . ASN A 1 70 ? 11.282 8.370 -15.660 1.00 86.00 70 ASN A O 1
ATOM 598 N N . ASP A 1 71 ? 10.989 10.530 -16.189 1.00 86.88 71 ASP A N 1
ATOM 599 C CA . ASP A 1 71 ? 10.077 10.777 -15.078 1.00 86.88 71 ASP A CA 1
ATOM 600 C C . ASP A 1 71 ? 8.729 10.079 -15.327 1.00 86.88 71 ASP A C 1
ATOM 602 O O . ASP A 1 71 ? 8.253 9.948 -16.461 1.00 86.88 71 ASP A O 1
ATOM 606 N N . TRP A 1 72 ? 8.116 9.583 -14.251 1.00 85.38 72 TRP A N 1
ATOM 607 C CA . TRP A 1 72 ? 6.784 8.995 -14.333 1.00 85.38 72 TRP A CA 1
ATOM 608 C C . TRP A 1 72 ? 5.744 10.116 -14.443 1.00 85.38 72 TRP A C 1
ATOM 610 O O . TRP A 1 72 ? 5.562 10.906 -13.516 1.00 85.38 72 TRP A O 1
ATOM 620 N N . HIS A 1 73 ? 5.056 10.173 -15.582 1.00 76.19 73 HIS A N 1
ATOM 621 C CA . HIS A 1 73 ? 3.933 11.073 -15.828 1.00 76.19 73 HIS A CA 1
ATOM 622 C C . HIS A 1 73 ? 2.685 10.232 -16.099 1.00 76.19 73 HIS A C 1
ATOM 624 O O . HIS A 1 73 ? 2.688 9.409 -17.021 1.00 76.19 73 HIS A O 1
ATOM 630 N N . ARG A 1 74 ? 1.661 10.418 -15.260 1.00 64.38 74 ARG A N 1
ATOM 631 C CA . ARG A 1 74 ? 0.361 9.752 -15.373 1.00 64.38 74 ARG A CA 1
ATOM 632 C C . ARG A 1 74 ? -0.562 10.493 -16.323 1.00 64.38 74 ARG A C 1
ATOM 634 O O . ARG A 1 74 ? -0.606 11.737 -16.214 1.00 64.38 74 ARG A O 1
#

Foldseek 3Di:
DDDPDDLVVLVVQLVVLVVQLVVLVVLLVCVVVVNPVNVPDDNVVSVVSNVVSVVSSVVSQVVCCVNVVDGDDD